Protein AF-A0A2S9FP56-F1 (afdb_monomer)

Sequence (115 aa):
PGGSEGVEIGRAQWVQAVAARVTPEAAMNPVLLKPGSDQRSHVVLMGQPWGHVSSSDWLEGRRALAEAAHAAYDDLASRYDIVIAEGAGSPTEINLRAGDYVNLGLARHAGMPAV

Secondary structure (DSSP, 8-state):
-----PPP--HHHHHHHHHTTS---GGGSSEEEEE-STTEEEEEETTEEEEEEESSSHHHHHHHHHHHHHHHHHHHHHH-S---PPP-S-TT-GGGGGG--SSHHHHHHHT----

Nearest PDB structures (foldseek):
  4ofc-assembly1_A  TM=4.869E-01  e=2.053E+00  Homo sapiens
  7k1s-assembly1_B  TM=3.212E-01  e=9.555E+00  Human alphaherpesvirus 3

Mean predicted aligned error: 5.99 Å

Foldseek 3Di:
DDDPPDQDDDPVLCVVCVVVVHDRFLLSPQWDWDDDPDQKTFIDGRRHGDGIDHPVVDDPVLVVNLVSNLVSVVVCVVPDPDDDQDADDDCPPPVCVVSDSRAVVVCVSVVHDHD

pLDDT: mean 85.21, std 14.44, range [31.53, 98.06]

Structure (mmCIF, N/CA/C/O backbone):
data_AF-A0A2S9FP56-F1
#
_entry.id   AF-A0A2S9FP56-F1
#
loop_
_atom_site.group_PDB
_atom_site.id
_atom_site.type_symbol
_atom_site.label_atom_id
_atom_site.label_alt_id
_atom_site.label_comp_id
_atom_site.label_asym_id
_atom_site.label_entity_id
_atom_site.label_seq_id
_atom_site.pdbx_PDB_ins_code
_atom_site.Cartn_x
_atom_site.Cartn_y
_atom_site.Cartn_z
_atom_site.occupancy
_atom_site.B_iso_or_equiv
_atom_site.auth_seq_id
_atom_site.auth_comp_id
_atom_site.auth_asym_id
_atom_site.auth_atom_id
_atom_site.pdbx_PDB_model_num
ATOM 1 N N . PRO A 1 1 ? 15.604 -16.106 20.073 1.00 38.28 1 PRO A N 1
ATOM 2 C CA . PRO A 1 1 ? 16.422 -15.538 18.976 1.00 38.28 1 PRO A CA 1
ATOM 3 C C . PRO A 1 1 ? 15.557 -15.304 17.730 1.00 38.28 1 PRO A C 1
ATOM 5 O O . PRO A 1 1 ? 14.935 -16.241 17.248 1.00 38.28 1 PRO A O 1
ATOM 8 N N . GLY A 1 2 ? 15.480 -14.053 17.280 1.00 34.41 2 GLY A N 1
ATOM 9 C CA . GLY A 1 2 ? 14.650 -13.600 16.159 1.00 34.41 2 GLY A CA 1
ATOM 10 C C . GLY A 1 2 ? 14.228 -12.165 16.439 1.00 34.41 2 GLY A C 1
ATOM 11 O O . GLY A 1 2 ? 13.150 -11.938 16.975 1.00 34.41 2 GLY A O 1
ATOM 12 N N . GLY A 1 3 ? 15.173 -11.240 16.268 1.00 31.53 3 GLY A N 1
ATOM 13 C CA . GLY A 1 3 ? 15.021 -9.839 16.640 1.00 31.53 3 GLY A CA 1
ATOM 14 C C . GLY A 1 3 ? 13.827 -9.187 15.953 1.00 31.53 3 GLY A C 1
ATOM 15 O O . GLY A 1 3 ? 13.407 -9.602 14.879 1.00 31.53 3 GLY A O 1
ATOM 16 N N . SER A 1 4 ? 13.306 -8.143 16.587 1.00 42.34 4 SER A N 1
ATOM 17 C CA . SER A 1 4 ? 12.489 -7.119 15.947 1.00 42.34 4 SER A CA 1
ATOM 18 C C . SER A 1 4 ? 13.297 -6.463 14.820 1.00 42.34 4 SER A C 1
ATOM 20 O O . SER A 1 4 ? 13.862 -5.383 15.001 1.00 42.34 4 SER A O 1
ATOM 22 N N . GLU A 1 5 ? 13.437 -7.139 13.685 1.00 55.50 5 GLU A N 1
ATOM 23 C CA . GLU A 1 5 ? 13.892 -6.500 12.460 1.00 55.50 5 GLU A CA 1
ATOM 24 C C . GLU A 1 5 ? 12.803 -5.498 12.094 1.00 55.50 5 GLU A C 1
ATOM 26 O O . GLU A 1 5 ? 11.656 -5.862 11.830 1.00 55.50 5 GLU A O 1
ATOM 31 N N . GLY A 1 6 ? 13.132 -4.215 12.246 1.00 65.88 6 GLY A N 1
ATOM 32 C CA . GLY A 1 6 ? 12.194 -3.133 12.002 1.00 65.88 6 GLY A CA 1
ATOM 33 C C . GLY A 1 6 ? 11.633 -3.256 10.592 1.00 65.88 6 GLY A C 1
ATOM 34 O O . GLY A 1 6 ? 12.382 -3.352 9.626 1.00 65.88 6 GLY A O 1
ATOM 35 N N . VAL A 1 7 ? 10.311 -3.264 10.491 1.00 85.19 7 VAL A N 1
ATOM 36 C CA . VAL A 1 7 ? 9.605 -3.226 9.215 1.00 85.19 7 VAL A CA 1
ATOM 37 C C . VAL A 1 7 ? 9.777 -1.826 8.633 1.00 85.19 7 VAL A C 1
ATOM 39 O O . VAL A 1 7 ? 9.404 -0.841 9.275 1.00 85.19 7 VAL A O 1
ATOM 42 N N . GLU A 1 8 ? 10.344 -1.716 7.432 1.00 94.25 8 GLU A N 1
ATOM 43 C CA . GLU A 1 8 ? 10.428 -0.425 6.751 1.00 94.25 8 GLU A CA 1
ATOM 44 C C . GLU A 1 8 ? 9.054 -0.045 6.171 1.00 94.25 8 GLU A C 1
ATOM 46 O O . GLU A 1 8 ? 8.432 -0.808 5.437 1.00 94.25 8 GLU A O 1
ATOM 51 N N . ILE A 1 9 ? 8.567 1.147 6.510 1.00 94.94 9 ILE A N 1
ATOM 52 C CA . ILE A 1 9 ? 7.262 1.662 6.084 1.00 94.94 9 ILE A CA 1
ATOM 53 C C . ILE A 1 9 ? 7.402 3.119 5.646 1.00 94.94 9 ILE A C 1
ATOM 55 O O . ILE A 1 9 ? 8.161 3.894 6.238 1.00 94.94 9 ILE A O 1
ATOM 59 N N . GLY A 1 10 ? 6.659 3.509 4.609 1.00 94.75 10 GLY A N 1
ATOM 60 C CA . GLY A 1 10 ? 6.571 4.893 4.170 1.00 94.75 10 GLY A CA 1
ATOM 61 C C . GLY A 1 10 ? 6.104 5.813 5.299 1.00 94.75 10 GLY A C 1
ATOM 62 O O . GLY A 1 10 ? 5.175 5.505 6.045 1.00 94.75 10 GLY A O 1
ATOM 63 N N . ARG A 1 11 ? 6.736 6.986 5.420 1.00 95.31 11 ARG A N 1
ATOM 64 C CA . ARG A 1 11 ? 6.403 7.956 6.475 1.00 95.31 11 ARG A CA 1
ATOM 65 C C . ARG A 1 11 ? 4.927 8.367 6.444 1.00 95.31 11 ARG A C 1
ATOM 67 O O . ARG A 1 11 ? 4.343 8.557 7.506 1.00 95.31 11 ARG A O 1
ATOM 74 N N . ALA A 1 12 ? 4.342 8.520 5.255 1.00 93.50 12 ALA A N 1
ATOM 75 C CA . ALA A 1 12 ? 2.933 8.879 5.108 1.00 93.50 12 ALA A CA 1
ATOM 76 C C . ALA A 1 12 ? 2.025 7.797 5.713 1.00 93.50 12 ALA A C 1
ATOM 78 O O . ALA A 1 12 ? 1.241 8.104 6.608 1.00 93.50 12 ALA A O 1
ATOM 79 N N . GLN A 1 13 ? 2.226 6.534 5.328 1.00 95.38 13 GLN A N 1
ATOM 80 C CA . GLN A 1 13 ? 1.464 5.395 5.846 1.00 95.38 13 GLN A CA 1
ATOM 81 C C . GLN A 1 13 ? 1.664 5.204 7.350 1.00 95.38 13 GLN A C 1
ATOM 83 O O . GLN A 1 13 ? 0.701 4.959 8.071 1.00 95.38 13 GLN A O 1
ATOM 88 N N . TRP A 1 14 ? 2.882 5.412 7.860 1.00 95.94 14 TRP A N 1
ATOM 89 C CA . TRP A 1 14 ? 3.129 5.397 9.302 1.00 95.94 14 TRP A CA 1
ATOM 90 C C . TRP A 1 14 ? 2.304 6.461 10.040 1.00 95.94 14 TRP A C 1
ATOM 92 O O . TRP A 1 14 ? 1.652 6.160 11.038 1.00 95.94 14 TRP A O 1
ATOM 102 N N . VAL A 1 15 ? 2.289 7.705 9.544 1.00 96.88 15 VAL A N 1
ATOM 103 C CA . VAL A 1 15 ? 1.512 8.797 10.158 1.00 96.88 15 VAL A CA 1
ATOM 104 C C . VAL A 1 15 ? 0.010 8.525 10.064 1.00 96.88 15 VAL A C 1
ATOM 106 O O . VAL A 1 15 ? -0.702 8.765 11.036 1.00 96.88 15 VAL A O 1
ATOM 109 N N . GLN A 1 16 ? -0.471 8.003 8.934 1.00 96.06 16 GLN A N 1
ATOM 110 C CA . GLN A 1 16 ? -1.874 7.625 8.738 1.00 96.06 16 GLN A CA 1
ATOM 111 C C . GLN A 1 16 ? -2.308 6.538 9.729 1.00 96.06 16 GLN A C 1
ATOM 113 O O . GLN A 1 16 ? -3.341 6.691 10.378 1.00 96.06 16 GLN A O 1
ATOM 118 N N . ALA A 1 17 ? -1.493 5.498 9.919 1.00 95.88 17 ALA A N 1
ATOM 119 C CA . ALA A 1 17 ? -1.742 4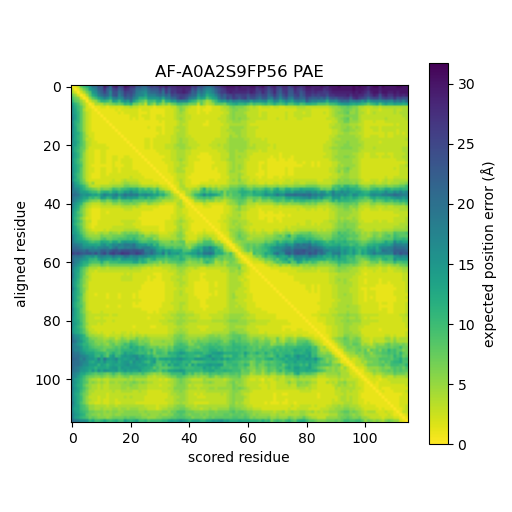.435 10.891 1.00 95.88 17 ALA A CA 1
ATOM 120 C C . ALA A 1 17 ? -1.841 4.980 12.326 1.00 95.88 17 ALA A C 1
ATOM 122 O O . ALA A 1 17 ? -2.806 4.712 13.045 1.00 95.88 17 ALA A O 1
ATOM 123 N N . VAL A 1 18 ? -0.890 5.834 12.718 1.00 96.69 18 VAL A N 1
ATOM 124 C CA . VAL A 1 18 ? -0.904 6.490 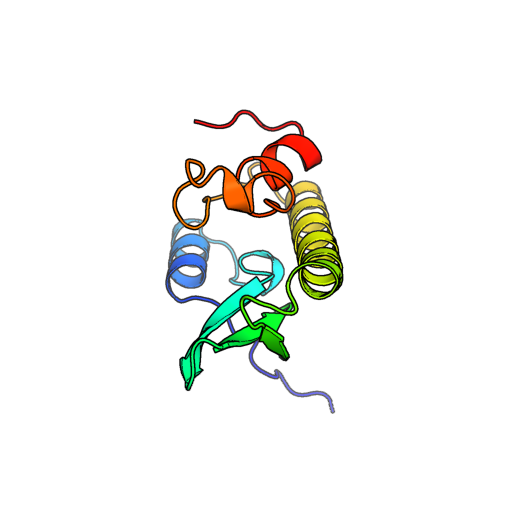14.035 1.00 96.69 18 VAL A CA 1
ATOM 125 C C . VAL A 1 18 ? -2.136 7.385 14.201 1.00 96.69 18 VAL A C 1
ATOM 127 O O . VAL A 1 18 ? -2.780 7.348 15.250 1.00 96.69 18 VAL A O 1
ATOM 13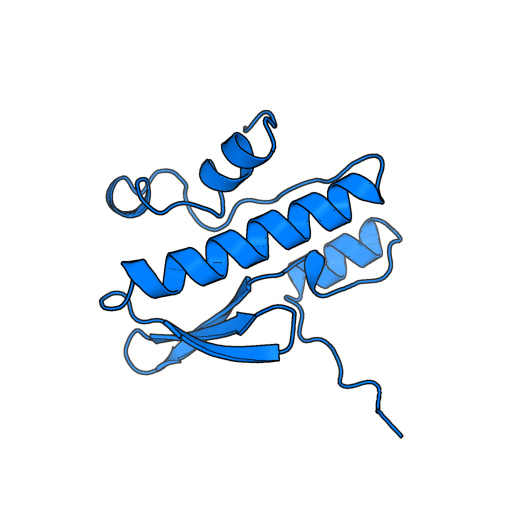0 N N . ALA A 1 19 ? -2.508 8.156 13.176 1.00 96.81 19 ALA A N 1
ATOM 131 C CA . ALA A 1 19 ? -3.699 9.007 13.198 1.00 96.81 19 ALA A CA 1
ATOM 132 C C . ALA A 1 19 ? -4.997 8.189 13.317 1.00 96.81 19 ALA A C 1
ATOM 134 O O . ALA A 1 19 ? -5.907 8.581 14.049 1.00 96.81 19 ALA A O 1
ATOM 135 N N . ALA A 1 20 ? -5.050 7.027 12.664 1.00 96.38 20 ALA A N 1
ATOM 136 C CA . ALA A 1 20 ? -6.135 6.055 12.767 1.00 96.38 20 ALA A CA 1
ATOM 137 C C . ALA A 1 20 ? -6.098 5.225 14.067 1.00 96.38 20 ALA A C 1
ATOM 139 O O . ALA A 1 20 ? -6.993 4.416 14.299 1.00 96.38 20 ALA A O 1
ATOM 140 N N . ARG A 1 21 ? -5.106 5.450 14.944 1.00 96.62 21 ARG A N 1
ATOM 141 C CA . ARG A 1 21 ? -4.908 4.744 16.224 1.00 96.62 21 ARG A CA 1
ATOM 142 C C . ARG A 1 21 ? -4.710 3.232 16.070 1.00 96.62 21 ARG A C 1
ATOM 144 O O . ARG A 1 21 ? -5.121 2.464 16.938 1.00 96.62 21 ARG A O 1
ATOM 151 N N . VAL A 1 22 ? -4.051 2.814 14.994 1.00 95.94 22 VAL A N 1
ATOM 152 C CA . VAL A 1 22 ? -3.660 1.420 14.746 1.00 95.94 22 VAL A CA 1
ATOM 153 C C . VAL A 1 22 ? -2.139 1.279 14.781 1.00 95.94 22 VAL A C 1
ATOM 155 O O . VAL A 1 22 ? -1.406 2.241 14.539 1.00 95.94 22 VAL A O 1
ATOM 158 N N . THR A 1 23 ? -1.645 0.085 15.110 1.00 94.94 23 THR A N 1
ATOM 159 C CA . THR A 1 23 ? -0.206 -0.202 15.075 1.00 94.94 23 THR A CA 1
ATOM 160 C C . THR A 1 23 ? 0.281 -0.186 13.623 1.00 94.94 23 THR A C 1
ATOM 162 O O . THR A 1 23 ? -0.251 -0.950 12.821 1.00 94.94 23 THR A O 1
ATOM 165 N N . PRO A 1 24 ? 1.278 0.647 13.263 1.00 95.69 24 PRO A N 1
ATOM 166 C CA . PRO A 1 24 ? 1.826 0.651 11.911 1.00 95.69 24 PRO A CA 1
ATOM 167 C C . PRO A 1 24 ? 2.470 -0.695 11.571 1.00 95.69 24 PRO A C 1
ATOM 169 O O . PRO A 1 24 ? 3.278 -1.211 12.345 1.00 95.69 24 PRO A O 1
ATOM 172 N N . GLU A 1 25 ? 2.153 -1.233 10.398 1.00 95.44 25 GLU A N 1
ATOM 173 C CA . GLU A 1 25 ? 2.666 -2.521 9.928 1.00 95.44 25 GLU A CA 1
ATOM 174 C C . GLU A 1 25 ? 2.874 -2.533 8.410 1.00 95.44 25 GLU A C 1
ATOM 176 O O . GLU A 1 25 ? 2.330 -1.703 7.680 1.00 95.44 25 GLU A O 1
ATOM 181 N N . ALA A 1 26 ? 3.658 -3.495 7.919 1.00 96.19 26 ALA A N 1
ATOM 182 C CA . ALA A 1 26 ? 4.066 -3.561 6.515 1.00 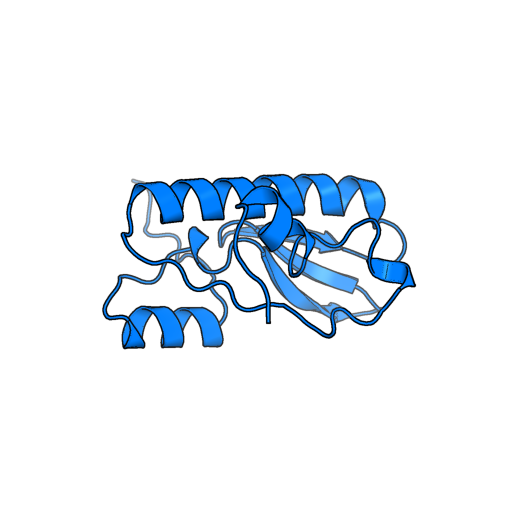96.19 26 ALA A CA 1
ATOM 183 C C . ALA A 1 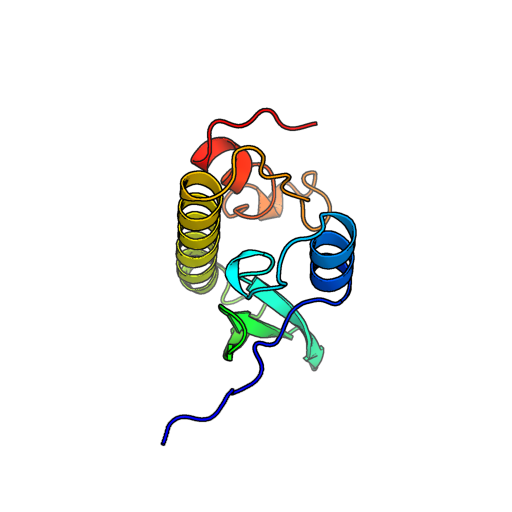26 ? 2.885 -3.673 5.546 1.00 96.19 26 ALA A C 1
ATOM 185 O O . ALA A 1 26 ? 2.946 -3.133 4.446 1.00 96.19 26 ALA A O 1
ATOM 186 N N . ALA A 1 27 ? 1.806 -4.342 5.961 1.00 96.44 27 ALA A N 1
ATOM 187 C CA . ALA A 1 27 ? 0.613 -4.522 5.141 1.00 96.44 27 ALA A CA 1
ATOM 188 C C . ALA A 1 27 ? -0.055 -3.188 4.762 1.00 96.44 27 ALA A C 1
ATOM 190 O O . ALA A 1 27 ? -0.710 -3.109 3.729 1.00 96.44 27 ALA A O 1
ATOM 191 N N . MET A 1 28 ? 0.158 -2.120 5.544 1.00 96.00 28 MET A N 1
ATOM 192 C CA . MET A 1 28 ? -0.347 -0.775 5.236 1.00 96.00 28 MET A CA 1
ATOM 193 C C . MET A 1 28 ? 0.463 -0.073 4.134 1.00 96.00 28 MET A C 1
ATOM 195 O O . MET A 1 28 ? -0.004 0.902 3.552 1.00 96.00 28 MET A O 1
ATOM 199 N N . ASN A 1 29 ? 1.674 -0.551 3.830 1.00 95.56 29 ASN A N 1
ATOM 200 C CA . ASN A 1 29 ? 2.492 -0.089 2.710 1.00 95.56 29 ASN A CA 1
ATOM 201 C C . ASN A 1 29 ? 3.272 -1.272 2.102 1.00 95.56 29 ASN A C 1
ATOM 203 O O . ASN A 1 29 ? 4.499 -1.328 2.211 1.00 95.56 29 ASN A O 1
ATOM 207 N N . PRO A 1 30 ? 2.574 -2.231 1.469 1.00 95.00 30 PRO A N 1
ATOM 208 C CA . PRO A 1 30 ? 3.160 -3.518 1.106 1.00 95.00 30 PRO A CA 1
ATOM 209 C C . PRO A 1 30 ? 4.251 -3.373 0.046 1.00 95.00 30 PRO A C 1
ATOM 211 O O . PRO A 1 30 ? 5.179 -4.173 0.012 1.00 95.00 30 PRO A O 1
ATOM 214 N N . VAL A 1 31 ? 4.170 -2.331 -0.787 1.00 93.88 31 VAL A N 1
ATOM 215 C CA . VAL A 1 31 ? 5.190 -1.965 -1.768 1.00 93.88 31 VAL A CA 1
ATOM 216 C C . VAL A 1 31 ? 5.608 -0.519 -1.528 1.00 93.88 31 VAL A C 1
ATOM 218 O O . VAL A 1 31 ? 4.841 0.409 -1.790 1.00 93.88 31 VAL A O 1
ATOM 221 N N . LEU A 1 32 ? 6.838 -0.322 -1.064 1.00 92.75 32 LEU A N 1
ATOM 222 C CA . LEU A 1 32 ? 7.455 0.992 -0.916 1.00 92.75 32 LEU A CA 1
ATOM 223 C C . LEU A 1 32 ? 8.547 1.159 -1.976 1.00 92.75 32 LEU A C 1
ATOM 225 O O . LEU A 1 32 ? 9.533 0.420 -2.005 1.00 92.75 32 LEU A O 1
ATOM 229 N N . LEU A 1 33 ? 8.365 2.153 -2.846 1.00 90.31 33 LEU A N 1
ATOM 230 C CA . LEU A 1 33 ? 9.362 2.549 -3.834 1.00 90.31 33 LEU A CA 1
ATOM 231 C C . LEU A 1 33 ? 10.236 3.664 -3.267 1.00 90.31 33 LEU A C 1
ATOM 233 O O . LEU A 1 33 ? 9.741 4.716 -2.862 1.00 90.31 33 LEU A O 1
ATOM 237 N N . LYS A 1 34 ? 11.550 3.450 -3.283 1.00 89.19 34 LYS A N 1
ATOM 238 C CA . LYS A 1 34 ? 12.549 4.451 -2.906 1.00 89.19 34 LYS A CA 1
ATOM 239 C C . LYS A 1 34 ? 13.279 4.921 -4.164 1.00 89.19 34 LYS A C 1
ATOM 241 O O . LYS A 1 34 ? 13.641 4.081 -4.997 1.00 89.19 34 LYS A O 1
ATOM 246 N N . PRO A 1 35 ? 13.512 6.233 -4.327 1.00 84.19 35 PRO A N 1
ATOM 247 C CA . PRO A 1 35 ? 14.289 6.737 -5.453 1.00 84.19 35 PRO A CA 1
ATOM 248 C C . PRO A 1 35 ? 15.700 6.127 -5.431 1.00 84.19 35 PRO A C 1
ATOM 250 O O . PRO A 1 35 ? 16.351 6.110 -4.387 1.00 84.19 35 PRO A O 1
ATOM 253 N N . GLY A 1 36 ? 16.148 5.603 -6.574 1.00 77.81 36 GLY A N 1
ATOM 254 C CA . GLY A 1 36 ? 17.502 5.090 -6.801 1.00 77.81 36 GLY A CA 1
ATOM 255 C C . GLY A 1 36 ? 18.232 5.876 -7.898 1.00 77.81 36 GLY A C 1
ATOM 256 O O . GLY A 1 36 ? 17.721 6.882 -8.396 1.00 77.81 36 GLY A O 1
ATOM 257 N N . SER A 1 37 ? 19.436 5.433 -8.273 1.00 78.56 37 SER A N 1
ATOM 258 C CA . SER A 1 37 ? 20.179 5.992 -9.414 1.00 78.56 37 SER A CA 1
ATOM 259 C C . SER A 1 37 ? 19.680 5.425 -10.754 1.00 78.56 37 SER A C 1
ATOM 261 O O . SER A 1 37 ? 18.992 4.405 -10.798 1.00 78.56 37 SER A O 1
ATOM 263 N N . ASP A 1 38 ? 20.025 6.093 -11.859 1.00 72.69 38 ASP A N 1
ATOM 264 C CA . ASP A 1 38 ? 19.898 5.568 -13.231 1.00 72.69 38 ASP A CA 1
ATOM 265 C C . ASP A 1 38 ? 18.495 5.073 -13.631 1.00 72.69 38 ASP A C 1
ATOM 267 O O . ASP A 1 38 ? 18.345 4.036 -14.274 1.00 72.69 38 ASP A O 1
ATOM 271 N N . GLN A 1 39 ? 17.452 5.830 -13.262 1.00 70.69 39 GLN A N 1
ATOM 272 C CA . GLN A 1 39 ? 16.041 5.525 -13.571 1.00 70.69 39 GLN A CA 1
ATOM 273 C C . GLN A 1 39 ? 15.528 4.209 -12.956 1.00 70.69 39 GLN A C 1
ATOM 275 O O . GLN A 1 39 ? 14.576 3.607 -13.459 1.00 70.69 39 GLN A O 1
ATOM 280 N N . ARG A 1 40 ? 16.144 3.754 -11.861 1.00 79.50 40 ARG A N 1
ATOM 281 C CA . ARG A 1 40 ? 15.698 2.585 -11.095 1.00 79.50 40 ARG A CA 1
ATOM 282 C C . ARG A 1 40 ? 15.142 3.012 -9.745 1.00 79.50 40 ARG A C 1
ATOM 284 O O . ARG A 1 40 ? 15.632 3.952 -9.122 1.00 79.50 40 ARG A O 1
ATOM 291 N N . SER A 1 41 ? 14.145 2.283 -9.263 1.00 86.00 41 SER A N 1
ATOM 292 C CA . SER A 1 41 ? 13.635 2.426 -7.898 1.00 86.00 41 SER A CA 1
ATOM 293 C C . SER A 1 41 ? 14.002 1.200 -7.080 1.00 86.00 41 SER A C 1
ATOM 295 O O . SER A 1 41 ? 13.909 0.075 -7.573 1.00 86.00 41 SER A O 1
ATOM 297 N N . HIS A 1 42 ? 14.426 1.408 -5.835 1.00 90.19 42 HIS A N 1
ATOM 298 C CA . HIS A 1 42 ? 14.602 0.309 -4.887 1.00 90.19 42 HIS A CA 1
ATOM 299 C C . HIS A 1 42 ? 13.230 -0.048 -4.333 1.00 90.19 42 HIS A C 1
ATOM 301 O O . HIS A 1 42 ? 12.462 0.840 -3.959 1.00 90.19 42 HIS A O 1
ATOM 307 N N . VAL A 1 43 ? 12.934 -1.337 -4.280 1.00 91.62 43 VAL A N 1
ATOM 308 C CA . VAL A 1 43 ? 11.675 -1.852 -3.762 1.00 91.62 43 VAL A CA 1
ATOM 309 C C . VAL A 1 43 ? 11.905 -2.437 -2.384 1.00 91.62 43 VAL A C 1
ATOM 311 O O . VAL A 1 43 ? 12.773 -3.291 -2.186 1.00 91.62 43 VAL A O 1
ATOM 314 N N . VAL A 1 44 ? 11.075 -1.994 -1.452 1.00 93.88 44 VAL A N 1
ATOM 315 C CA . VAL A 1 44 ? 10.844 -2.651 -0.174 1.00 93.88 44 VAL A CA 1
ATOM 316 C C . VAL A 1 44 ? 9.484 -3.342 -0.278 1.00 93.88 44 VAL A C 1
ATOM 318 O O . VAL A 1 44 ? 8.475 -2.680 -0.524 1.00 93.88 44 VAL A O 1
ATOM 321 N N . LEU A 1 45 ? 9.467 -4.669 -0.142 1.00 94.62 45 LEU A N 1
ATOM 322 C CA . LEU A 1 45 ? 8.264 -5.499 -0.195 1.00 94.62 45 LEU A CA 1
ATOM 323 C C . LEU A 1 45 ? 7.978 -6.035 1.205 1.00 94.62 45 LEU A C 1
ATOM 325 O O . LEU A 1 45 ? 8.841 -6.671 1.807 1.00 94.62 45 LEU A O 1
ATOM 329 N N . MET A 1 46 ? 6.786 -5.762 1.731 1.00 95.94 46 MET A N 1
ATOM 330 C CA . MET A 1 46 ? 6.387 -6.144 3.092 1.00 95.94 46 MET A CA 1
ATOM 331 C C . MET A 1 46 ? 7.428 -5.740 4.149 1.00 95.94 46 MET A C 1
ATOM 333 O O . MET A 1 46 ? 7.738 -6.479 5.080 1.00 95.94 46 MET A O 1
ATOM 337 N N . GLY A 1 47 ? 7.973 -4.532 3.982 1.00 95.31 47 GLY A N 1
ATOM 338 C CA . GLY A 1 47 ? 8.949 -3.921 4.881 1.00 95.31 47 GLY A CA 1
ATOM 339 C C . GLY A 1 47 ? 10.352 -4.510 4.846 1.00 95.31 47 GLY A C 1
ATOM 340 O O . GLY A 1 47 ? 11.162 -4.143 5.693 1.00 95.31 47 GLY A O 1
ATOM 341 N N . GLN A 1 48 ? 10.645 -5.374 3.872 1.00 94.44 48 GLN A N 1
ATOM 342 C CA . GLN A 1 48 ? 11.963 -5.961 3.658 1.00 94.44 48 GLN A CA 1
ATOM 343 C C . GLN A 1 48 ? 12.529 -5.561 2.289 1.00 94.44 48 GLN A C 1
ATOM 345 O O . GLN A 1 48 ? 11.766 -5.420 1.328 1.00 94.44 48 GLN A O 1
ATOM 350 N N . PRO A 1 49 ? 13.855 -5.377 2.151 1.00 92.94 49 PRO A N 1
ATOM 351 C CA . PRO A 1 49 ? 14.476 -5.149 0.849 1.00 92.94 49 PRO A CA 1
ATOM 352 C C . PRO A 1 49 ? 14.135 -6.279 -0.133 1.00 92.94 49 PRO A C 1
ATOM 354 O O . PRO A 1 49 ? 14.368 -7.449 0.162 1.00 92.94 49 PRO A O 1
ATOM 357 N N . TRP A 1 50 ? 13.600 -5.932 -1.305 1.00 91.44 50 TRP A N 1
ATOM 358 C CA . TRP A 1 50 ? 13.183 -6.910 -2.319 1.00 91.44 50 TRP A CA 1
ATOM 359 C C . TRP A 1 50 ? 14.062 -6.883 -3.567 1.00 91.44 50 TRP A C 1
ATOM 361 O O . TRP A 1 50 ? 14.377 -7.926 -4.134 1.00 91.44 50 TRP A O 1
ATOM 371 N N . GLY A 1 51 ? 14.487 -5.692 -3.991 1.00 88.31 51 GLY A N 1
ATOM 372 C CA . GLY A 1 51 ? 15.320 -5.528 -5.177 1.00 88.31 51 GLY A CA 1
ATOM 373 C C . GLY A 1 51 ? 15.115 -4.179 -5.846 1.00 88.31 51 GLY A C 1
ATOM 374 O O . GLY A 1 51 ? 14.844 -3.177 -5.184 1.00 88.31 51 GLY A O 1
ATOM 375 N N . HIS A 1 52 ? 15.241 -4.153 -7.169 1.00 83.88 52 HIS A N 1
ATOM 376 C CA . HIS A 1 52 ? 15.102 -2.945 -7.974 1.00 83.88 52 HIS A CA 1
ATOM 377 C C . HIS A 1 52 ? 14.077 -3.172 -9.076 1.00 83.88 52 HIS A C 1
ATOM 379 O O . HIS A 1 52 ? 14.027 -4.248 -9.665 1.00 83.88 52 HIS A O 1
ATOM 385 N N . VAL A 1 53 ? 13.312 -2.134 -9.393 1.00 78.50 53 VAL A N 1
ATOM 386 C CA . VAL A 1 53 ? 12.475 -2.095 -10.594 1.00 78.50 53 VAL A CA 1
ATOM 387 C C . VAL A 1 53 ? 12.977 -0.996 -11.517 1.00 78.50 53 VAL A C 1
ATOM 389 O O . VAL A 1 53 ? 13.267 0.122 -11.084 1.00 78.50 53 VAL A O 1
ATOM 392 N N . SER A 1 54 ? 13.119 -1.344 -12.792 1.00 72.94 54 SER A N 1
ATOM 393 C CA . SER A 1 54 ? 13.368 -0.417 -13.892 1.00 72.94 54 SER A CA 1
ATOM 394 C C . SER A 1 54 ? 12.077 -0.243 -14.696 1.00 72.94 54 SER A C 1
ATOM 396 O O . SER A 1 54 ? 11.186 -1.094 -14.651 1.00 72.94 54 SER A O 1
ATOM 398 N N . SER A 1 55 ? 11.976 0.838 -15.467 1.00 64.62 55 SER A N 1
ATOM 399 C CA . SER A 1 55 ? 10.863 1.049 -16.403 1.00 64.62 55 SER A CA 1
ATOM 400 C C . SER A 1 55 ? 10.779 -0.025 -17.502 1.00 64.62 55 SER A C 1
ATOM 402 O O . SER A 1 55 ? 9.723 -0.182 -18.112 1.00 64.62 55 SER A O 1
ATOM 404 N N . SER A 1 56 ? 11.861 -0.778 -17.743 1.00 59.47 56 SER A N 1
ATOM 405 C CA . SER A 1 56 ? 11.969 -1.808 -18.784 1.00 59.47 56 SER A CA 1
ATOM 406 C C . SER A 1 56 ? 11.657 -3.239 -18.314 1.00 59.47 56 SER A C 1
ATOM 408 O O . 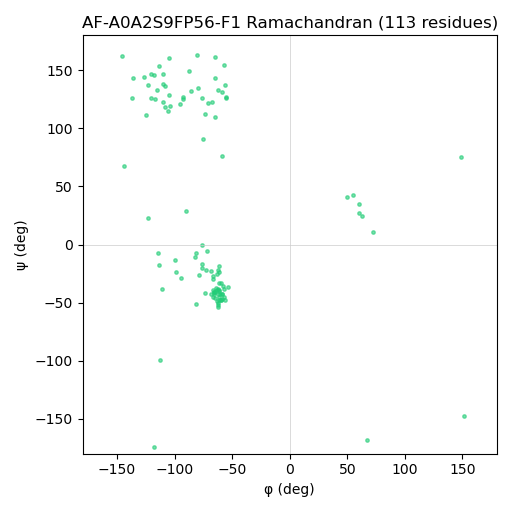SER A 1 56 ? 11.134 -4.014 -19.107 1.00 59.47 56 SER A O 1
ATOM 410 N N . ASP A 1 57 ? 11.887 -3.590 -17.041 1.00 59.81 57 ASP A N 1
ATOM 411 C CA . ASP A 1 57 ? 11.659 -4.947 -16.475 1.00 59.81 57 ASP A CA 1
ATOM 412 C C . ASP A 1 57 ? 10.241 -5.133 -15.895 1.00 59.81 57 ASP A C 1
ATOM 414 O O . ASP A 1 57 ? 9.983 -5.851 -14.928 1.00 59.81 57 ASP A O 1
ATOM 418 N N . TRP A 1 58 ? 9.295 -4.399 -16.467 1.00 61.16 58 TRP A N 1
ATOM 419 C CA . TRP A 1 58 ? 8.114 -3.921 -15.759 1.00 61.16 58 TRP A CA 1
ATOM 420 C C . TRP A 1 58 ? 7.010 -4.963 -15.574 1.00 61.16 58 TRP A C 1
ATOM 422 O O . TRP A 1 58 ? 6.222 -4.848 -14.641 1.00 61.16 58 TRP A O 1
ATOM 432 N N . LEU A 1 59 ? 6.912 -5.970 -16.445 1.00 64.06 59 LEU A N 1
ATOM 433 C CA . LEU A 1 59 ? 5.721 -6.825 -16.501 1.00 64.06 59 LEU A CA 1
ATOM 434 C C . LEU A 1 59 ? 5.720 -7.933 -15.435 1.00 64.06 59 LEU A C 1
ATOM 436 O O . LEU A 1 59 ? 4.749 -8.069 -14.692 1.00 64.06 59 LEU A O 1
ATOM 440 N N . GLU A 1 60 ? 6.805 -8.705 -15.328 1.00 67.06 60 GLU A N 1
ATOM 441 C CA . GLU A 1 60 ? 6.898 -9.816 -14.368 1.00 67.06 60 GLU A CA 1
ATOM 442 C C . GLU A 1 60 ? 7.071 -9.318 -12.931 1.00 67.06 60 GLU A C 1
ATOM 444 O O . GLU A 1 60 ? 6.391 -9.811 -12.028 1.00 67.06 60 GLU A O 1
ATOM 449 N N . GLY A 1 61 ? 7.901 -8.288 -12.723 1.00 73.50 61 GLY A N 1
ATOM 450 C CA . GLY A 1 61 ? 8.084 -7.673 -11.408 1.00 73.50 61 GLY A CA 1
ATOM 451 C C . GLY A 1 61 ? 6.780 -7.097 -10.858 1.00 73.50 61 GLY A C 1
ATOM 452 O O . GLY A 1 61 ? 6.433 -7.345 -9.706 1.00 73.50 61 GLY A O 1
ATOM 453 N N . ARG A 1 62 ? 5.986 -6.413 -11.695 1.00 79.69 62 ARG A N 1
ATOM 454 C CA . ARG A 1 62 ? 4.679 -5.879 -11.278 1.00 79.69 62 ARG A CA 1
ATOM 455 C C . ARG A 1 62 ? 3.699 -6.948 -10.832 1.00 79.69 62 ARG A C 1
ATOM 457 O O . ARG A 1 62 ? 2.909 -6.665 -9.942 1.00 79.69 62 ARG A O 1
ATOM 464 N N . ARG A 1 63 ? 3.735 -8.151 -11.412 1.00 85.44 63 ARG A N 1
ATOM 465 C CA . ARG A 1 63 ? 2.823 -9.226 -11.006 1.00 85.44 63 ARG A CA 1
ATOM 466 C C . ARG A 1 63 ? 3.063 -9.636 -9.554 1.00 85.44 63 ARG A C 1
ATOM 468 O O . ARG A 1 63 ? 2.113 -9.667 -8.785 1.00 85.44 63 ARG A O 1
ATOM 475 N N . ALA A 1 64 ? 4.318 -9.865 -9.169 1.00 88.00 64 ALA A N 1
ATOM 476 C CA . ALA A 1 64 ? 4.661 -10.213 -7.789 1.00 88.00 64 ALA A CA 1
ATOM 477 C C . ALA A 1 64 ? 4.306 -9.085 -6.802 1.00 88.00 64 ALA A C 1
ATOM 479 O O . ALA A 1 64 ? 3.792 -9.339 -5.715 1.00 88.00 64 ALA A O 1
ATOM 480 N N . LEU A 1 65 ? 4.533 -7.827 -7.199 1.00 91.25 65 LEU A N 1
ATOM 481 C CA . LEU A 1 65 ? 4.165 -6.661 -6.390 1.00 91.25 65 LEU A CA 1
ATOM 482 C C . LEU A 1 65 ? 2.644 -6.505 -6.248 1.00 91.25 65 LEU A C 1
ATOM 484 O O . LEU A 1 65 ? 2.168 -6.175 -5.164 1.00 91.25 65 LEU A O 1
ATOM 488 N N . ALA A 1 66 ? 1.886 -6.774 -7.313 1.00 92.12 66 ALA A N 1
ATOM 489 C CA . ALA A 1 66 ? 0.427 -6.754 -7.293 1.00 92.12 66 ALA A CA 1
ATOM 490 C C . ALA A 1 66 ? -0.138 -7.871 -6.408 1.00 92.12 66 ALA A C 1
ATOM 492 O O . ALA A 1 66 ? -1.004 -7.606 -5.581 1.00 92.12 66 ALA A O 1
ATOM 493 N N . GLU A 1 67 ? 0.386 -9.095 -6.529 1.00 93.69 67 GLU A N 1
ATOM 494 C CA . GLU A 1 67 ? 0.004 -10.233 -5.683 1.00 93.69 67 GLU A CA 1
ATOM 495 C C . GLU A 1 67 ? 0.222 -9.913 -4.195 1.00 93.69 67 GLU A C 1
ATOM 497 O O . GLU A 1 67 ? -0.677 -10.123 -3.383 1.00 93.69 67 GLU A O 1
ATOM 502 N N . ALA A 1 68 ? 1.368 -9.323 -3.839 1.00 94.69 68 ALA A N 1
ATOM 503 C CA . ALA A 1 68 ? 1.645 -8.903 -2.467 1.00 94.69 68 ALA A CA 1
ATOM 504 C C . ALA A 1 68 ? 0.722 -7.769 -1.987 1.00 94.69 68 ALA A C 1
ATOM 506 O O . ALA A 1 68 ? 0.255 -7.798 -0.850 1.00 94.69 68 ALA A O 1
ATOM 507 N N . ALA A 1 69 ? 0.441 -6.778 -2.839 1.00 95.50 69 ALA A N 1
ATOM 508 C CA . ALA A 1 69 ? -0.446 -5.669 -2.497 1.00 95.50 69 ALA A CA 1
ATOM 509 C C . ALA A 1 69 ? -1.893 -6.130 -2.270 1.00 95.50 69 ALA A C 1
ATOM 511 O O . ALA A 1 69 ? -2.526 -5.712 -1.303 1.00 95.50 69 ALA A O 1
ATOM 512 N N . HIS A 1 70 ? -2.397 -7.018 -3.127 1.00 96.62 70 HIS A N 1
ATOM 513 C CA . HIS A 1 70 ? -3.725 -7.609 -2.983 1.00 96.62 70 HIS A CA 1
ATOM 514 C C . HIS A 1 70 ? -3.820 -8.476 -1.726 1.00 96.62 70 HIS A C 1
ATOM 516 O O . HIS A 1 70 ? -4.746 -8.301 -0.944 1.00 96.62 70 HIS A O 1
ATOM 522 N N . ALA A 1 71 ? -2.825 -9.332 -1.468 1.00 97.62 71 ALA A N 1
ATOM 523 C CA . ALA A 1 71 ? -2.800 -10.155 -0.261 1.00 97.62 71 ALA A CA 1
ATOM 524 C C . ALA A 1 71 ? -2.749 -9.311 1.026 1.00 97.62 71 ALA A C 1
ATOM 526 O O . ALA A 1 71 ? -3.420 -9.633 2.004 1.00 97.62 71 ALA A O 1
ATOM 527 N N . ALA A 1 72 ? -1.984 -8.214 1.026 1.00 97.25 72 ALA A N 1
ATOM 528 C CA . ALA A 1 72 ? -1.938 -7.282 2.149 1.00 97.25 72 ALA A CA 1
ATOM 529 C C . ALA A 1 72 ? -3.282 -6.573 2.366 1.00 97.25 72 ALA A C 1
ATOM 531 O O . ALA A 1 72 ? -3.721 -6.431 3.506 1.00 97.25 72 ALA A O 1
ATOM 532 N N . TYR A 1 73 ? -3.954 -6.165 1.285 1.00 97.31 73 TYR A N 1
ATOM 533 C CA . TYR A 1 73 ? -5.305 -5.620 1.376 1.00 97.31 73 TYR A CA 1
ATOM 534 C C . TYR A 1 73 ? -6.293 -6.648 1.938 1.00 97.31 73 TYR A C 1
ATOM 536 O O . TYR A 1 73 ? -7.033 -6.312 2.857 1.00 97.31 73 TYR A O 1
ATOM 544 N N . ASP A 1 74 ? -6.288 -7.883 1.431 1.00 98.06 74 ASP A N 1
ATOM 545 C CA . ASP A 1 74 ? -7.210 -8.937 1.871 1.00 98.06 74 ASP A CA 1
ATOM 546 C C . ASP A 1 74 ? -7.021 -9.260 3.364 1.00 98.06 74 ASP A C 1
ATOM 548 O O . ASP A 1 74 ? -7.999 -9.410 4.100 1.00 98.06 74 ASP A O 1
ATOM 552 N N . ASP A 1 75 ? -5.771 -9.296 3.839 1.00 98.06 75 ASP A N 1
ATOM 553 C CA . ASP A 1 75 ? -5.458 -9.451 5.262 1.00 98.06 75 ASP A CA 1
ATOM 554 C C . ASP A 1 75 ? -6.003 -8.281 6.097 1.00 98.06 75 ASP A C 1
ATOM 556 O O . ASP A 1 75 ? -6.721 -8.509 7.075 1.00 98.06 75 ASP A O 1
ATOM 560 N N . LEU A 1 76 ? -5.738 -7.033 5.694 1.00 97.56 76 LEU A N 1
ATOM 561 C CA . LEU A 1 76 ? -6.266 -5.849 6.381 1.00 97.56 76 LEU A CA 1
ATOM 562 C C . LEU A 1 76 ? -7.802 -5.853 6.401 1.00 97.56 76 LEU A C 1
ATOM 564 O O . LEU A 1 76 ? -8.407 -5.659 7.454 1.00 97.56 76 LEU A O 1
ATOM 568 N N . ALA A 1 77 ? -8.442 -6.126 5.266 1.00 97.56 77 ALA A N 1
ATOM 569 C CA . ALA A 1 77 ? -9.896 -6.171 5.138 1.00 97.56 77 ALA A CA 1
ATOM 570 C C . ALA A 1 77 ? -10.532 -7.280 5.992 1.00 97.56 77 ALA A C 1
ATOM 572 O O . ALA A 1 77 ? -11.681 -7.153 6.406 1.00 97.56 77 ALA A O 1
ATOM 573 N N . SER A 1 78 ? -9.791 -8.349 6.301 1.00 97.94 78 SER A N 1
ATOM 574 C CA . SER A 1 78 ? -10.260 -9.406 7.205 1.00 97.94 78 SER A CA 1
ATOM 575 C C . SER A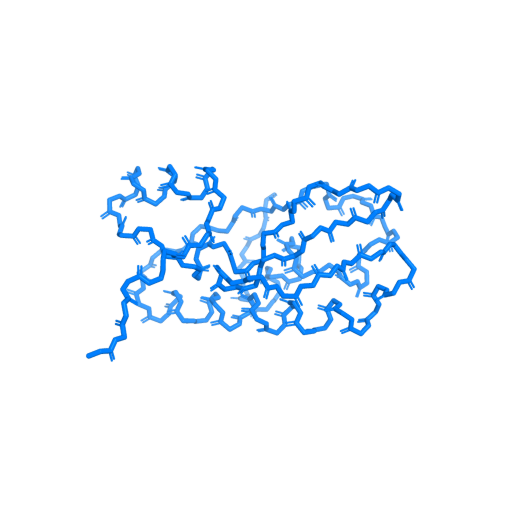 1 78 ? -10.210 -9.021 8.691 1.00 97.94 78 SER A C 1
ATOM 577 O O . SER A 1 78 ? -10.893 -9.645 9.506 1.00 97.94 78 SER A O 1
ATOM 579 N N . ARG A 1 79 ? -9.406 -8.010 9.059 1.00 97.38 79 ARG A N 1
ATOM 580 C CA . ARG A 1 79 ? -9.128 -7.623 10.457 1.00 97.38 79 ARG A CA 1
ATOM 581 C C . ARG A 1 79 ? -9.679 -6.254 10.853 1.00 97.38 79 ARG A C 1
ATOM 583 O O . ARG A 1 79 ? -9.776 -5.980 12.048 1.00 97.38 79 ARG A O 1
ATOM 590 N N . TYR A 1 80 ? -10.018 -5.404 9.887 1.00 96.81 80 TYR A N 1
ATOM 591 C CA . TYR A 1 80 ? -10.498 -4.043 10.115 1.00 96.81 80 TYR A CA 1
ATOM 592 C C . TYR A 1 80 ? -11.871 -3.825 9.480 1.00 96.81 80 TYR A C 1
ATOM 594 O O . TYR A 1 80 ? -12.093 -4.183 8.329 1.00 96.81 80 TYR A O 1
ATOM 602 N N . ASP A 1 81 ? -12.766 -3.151 10.206 1.00 95.75 81 ASP A N 1
ATOM 603 C CA . ASP A 1 81 ? -14.104 -2.815 9.701 1.00 95.75 81 ASP A CA 1
ATOM 604 C C . ASP A 1 81 ? -14.064 -1.818 8.529 1.00 95.75 81 ASP A C 1
ATOM 606 O O . ASP A 1 81 ? -14.958 -1.794 7.684 1.00 95.75 81 ASP A O 1
ATOM 610 N N . ILE A 1 82 ? -13.042 -0.954 8.500 1.00 94.62 82 ILE A N 1
ATOM 611 C CA . ILE A 1 82 ? -12.854 0.085 7.485 1.00 94.62 82 ILE A CA 1
ATOM 612 C C . ILE A 1 82 ? -11.384 0.112 7.069 1.00 94.62 82 ILE A C 1
ATOM 614 O O . ILE A 1 82 ? -10.498 0.311 7.899 1.00 94.62 82 ILE A O 1
ATOM 618 N N . VAL A 1 83 ? -11.145 -0.005 5.763 1.00 95.19 83 VAL A N 1
ATOM 619 C CA . VAL A 1 83 ? -9.833 0.173 5.132 1.00 95.19 83 VAL A CA 1
ATOM 620 C C . VAL A 1 83 ? -9.940 1.304 4.114 1.00 95.19 83 VAL A C 1
ATOM 622 O O . VAL A 1 83 ? -10.800 1.274 3.235 1.00 95.19 83 VAL A O 1
ATOM 625 N N . ILE A 1 84 ? -9.068 2.306 4.231 1.00 93.25 84 ILE A N 1
ATOM 626 C CA . ILE A 1 84 ? -8.962 3.413 3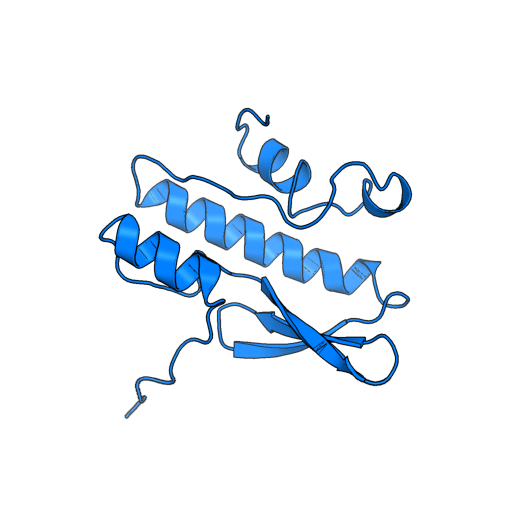.274 1.00 93.25 84 ILE A CA 1
ATOM 627 C C . ILE A 1 84 ? -7.697 3.189 2.450 1.00 93.25 84 ILE A C 1
ATOM 629 O O . ILE A 1 84 ? -6.595 3.228 2.993 1.00 93.25 84 ILE A O 1
ATOM 633 N N . ALA A 1 85 ? -7.859 2.956 1.149 1.00 92.62 85 ALA A N 1
ATOM 634 C CA . ALA A 1 85 ? -6.747 2.833 0.217 1.00 92.62 85 ALA A CA 1
ATOM 635 C C . ALA A 1 85 ? -6.473 4.181 -0.463 1.00 92.62 85 ALA A C 1
ATOM 637 O O . ALA A 1 85 ? -7.349 4.739 -1.125 1.00 92.62 85 ALA A O 1
ATOM 638 N N . GLU A 1 86 ? -5.256 4.700 -0.304 1.00 89.56 86 GLU A N 1
ATOM 639 C CA . GLU A 1 86 ? -4.777 5.868 -1.042 1.00 89.56 86 GLU A CA 1
ATOM 640 C C . GLU A 1 86 ? -4.046 5.403 -2.305 1.00 89.56 86 GLU A C 1
ATOM 642 O O . GLU A 1 86 ? -3.133 4.577 -2.238 1.00 89.56 86 GLU A O 1
ATOM 647 N N . GLY A 1 87 ? -4.456 5.935 -3.455 1.00 85.06 87 GLY A N 1
ATOM 648 C CA . GLY A 1 87 ? -3.787 5.680 -4.724 1.00 85.06 87 GLY A CA 1
ATOM 649 C C . GLY A 1 87 ? -2.359 6.234 -4.766 1.00 85.06 87 GLY A C 1
ATOM 650 O O . GLY A 1 87 ? -1.987 7.127 -4.006 1.00 85.06 87 GLY A O 1
ATOM 651 N N . ALA A 1 88 ? -1.553 5.729 -5.697 1.00 82.31 88 ALA A N 1
ATOM 652 C CA . ALA A 1 88 ? -0.191 6.199 -5.921 1.00 82.31 88 ALA A CA 1
ATOM 653 C C . ALA A 1 88 ? -0.046 6.790 -7.329 1.00 82.31 88 ALA A C 1
ATOM 655 O O . ALA A 1 88 ? -0.309 6.122 -8.334 1.00 82.31 88 ALA A O 1
ATOM 656 N N . GLY A 1 89 ? 0.428 8.038 -7.396 1.00 78.12 89 GLY A N 1
ATOM 657 C CA . GLY A 1 89 ? 0.574 8.769 -8.655 1.00 78.12 89 GLY A CA 1
ATOM 658 C C . GLY A 1 89 ? -0.769 9.090 -9.318 1.00 78.12 89 GLY A C 1
ATOM 659 O O . GLY A 1 89 ? -1.828 8.974 -8.706 1.00 78.12 89 GLY A O 1
ATOM 660 N N . SER A 1 90 ? -0.729 9.527 -10.578 1.00 72.06 90 SER A N 1
ATOM 661 C CA . SER A 1 90 ? -1.956 9.819 -11.320 1.00 72.06 90 SER A CA 1
ATOM 662 C C . SER A 1 90 ? -2.517 8.552 -11.978 1.00 72.06 90 SER A C 1
ATOM 664 O O . SER A 1 90 ? -1.791 7.884 -12.719 1.00 72.06 90 SER A O 1
ATOM 666 N N . PRO A 1 91 ? -3.823 8.250 -11.843 1.00 70.88 91 PRO A N 1
ATOM 667 C CA . PRO A 1 91 ? -4.454 7.162 -12.592 1.00 70.88 91 PRO A CA 1
ATOM 668 C C . PRO A 1 91 ? -4.619 7.483 -14.092 1.00 70.88 91 PRO A C 1
ATOM 670 O O . PRO A 1 91 ? -5.069 6.633 -14.862 1.00 70.88 91 PRO A O 1
ATOM 673 N N . THR A 1 92 ? -4.292 8.705 -14.531 1.00 72.62 92 THR A N 1
ATOM 674 C CA . THR A 1 92 ? -4.526 9.183 -15.907 1.00 72.62 92 THR A CA 1
ATOM 675 C C . THR A 1 92 ? -3.468 8.735 -16.915 1.00 72.62 92 THR A C 1
ATOM 677 O O . THR A 1 92 ? -3.630 8.964 -18.114 1.00 72.62 92 THR A O 1
ATOM 680 N N . GLU A 1 93 ? -2.380 8.112 -16.467 1.00 71.50 93 GLU A N 1
ATOM 681 C CA . GLU A 1 93 ? -1.309 7.622 -17.337 1.00 71.50 93 GLU A CA 1
ATOM 682 C C . GLU A 1 93 ? -1.744 6.337 -18.058 1.00 71.50 93 GLU A C 1
ATOM 684 O O . GLU A 1 93 ? -1.579 5.216 -17.572 1.00 71.50 93 GLU A O 1
ATOM 689 N N . ILE A 1 94 ? -2.338 6.502 -19.246 1.00 65.38 94 ILE A N 1
ATOM 690 C CA . ILE A 1 94 ? -2.941 5.417 -20.044 1.00 65.38 94 ILE A CA 1
ATOM 691 C C . ILE A 1 94 ? -1.951 4.267 -20.290 1.00 65.38 94 ILE A C 1
ATOM 693 O O . ILE A 1 94 ? -2.339 3.100 -20.254 1.00 65.38 94 ILE A O 1
ATOM 697 N N . ASN A 1 95 ? -0.672 4.588 -20.490 1.00 61.31 95 ASN A N 1
ATOM 698 C CA . ASN A 1 95 ? 0.418 3.631 -20.690 1.00 61.31 95 ASN A CA 1
ATOM 699 C C . ASN A 1 95 ? 0.658 2.706 -19.483 1.00 61.31 95 ASN A C 1
ATOM 701 O O . ASN A 1 95 ? 1.215 1.625 -19.653 1.00 61.31 95 ASN A O 1
ATOM 705 N N . LEU A 1 96 ? 0.231 3.089 -18.277 1.00 66.56 96 LEU A N 1
ATOM 706 C CA . LEU A 1 96 ? 0.406 2.293 -17.059 1.00 66.56 96 LEU A CA 1
ATOM 707 C C . LEU A 1 96 ? -0.846 1.506 -16.666 1.00 66.56 96 LEU A C 1
ATOM 709 O O . LEU A 1 96 ? -0.736 0.574 -15.869 1.00 66.56 96 LEU A O 1
ATOM 713 N N . ARG A 1 97 ? -1.998 1.822 -17.272 1.00 67.25 97 ARG A N 1
ATOM 714 C CA . ARG A 1 97 ? -3.327 1.298 -16.919 1.00 67.25 97 ARG A CA 1
ATOM 715 C C . ARG A 1 97 ? -3.438 -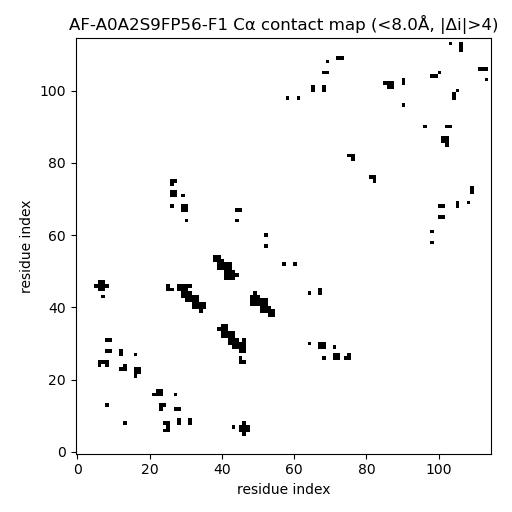0.226 -16.976 1.00 67.25 97 ARG A C 1
ATOM 717 O O . ARG A 1 97 ? -4.143 -0.809 -16.160 1.00 67.25 97 ARG A O 1
ATOM 724 N N . ALA A 1 98 ? -2.763 -0.869 -17.930 1.00 67.69 98 ALA A N 1
ATOM 725 C CA . ALA A 1 98 ? -2.813 -2.324 -18.099 1.00 67.69 98 ALA A CA 1
ATOM 726 C C . ALA A 1 98 ? -2.133 -3.096 -16.951 1.00 67.69 98 ALA A C 1
ATOM 728 O O . ALA A 1 98 ? -2.456 -4.256 -16.729 1.00 67.69 98 ALA A O 1
ATOM 729 N N . GLY A 1 99 ? -1.216 -2.454 -16.221 1.00 73.56 99 GLY A N 1
ATOM 730 C CA . GLY A 1 99 ? -0.528 -3.028 -15.059 1.00 73.56 99 GLY A CA 1
ATOM 731 C C . GLY A 1 99 ? -0.707 -2.191 -13.795 1.00 73.56 99 GLY A C 1
ATOM 732 O O . GLY A 1 99 ? 0.153 -2.226 -12.918 1.00 73.56 99 GLY A O 1
ATOM 733 N N . ASP A 1 100 ? -1.763 -1.381 -13.741 1.00 83.56 100 ASP A N 1
ATOM 734 C CA . ASP A 1 100 ? -2.117 -0.611 -12.556 1.00 83.56 100 ASP A CA 1
ATOM 735 C C . ASP A 1 100 ? -2.707 -1.557 -11.511 1.00 83.56 100 ASP A C 1
ATOM 737 O O . ASP A 1 100 ? -3.788 -2.101 -11.721 1.00 83.56 100 ASP A O 1
ATOM 741 N N . TYR A 1 101 ? -1.989 -1.743 -10.406 1.00 87.44 101 TYR A N 1
ATOM 742 C CA . TYR A 1 101 ? -2.447 -2.473 -9.223 1.00 87.44 101 TYR A CA 1
ATOM 743 C C . TYR A 1 101 ? -2.597 -1.560 -8.001 1.00 87.44 101 TYR A C 1
ATOM 745 O O . TYR A 1 101 ? -3.086 -2.005 -6.973 1.00 87.44 101 TYR A O 1
ATOM 753 N N . VAL A 1 102 ? -2.177 -0.295 -8.096 1.00 86.62 102 VAL A N 1
ATOM 754 C CA . VAL A 1 102 ? -2.113 0.637 -6.958 1.00 86.62 102 VAL A CA 1
ATOM 755 C C . VAL A 1 102 ? -3.313 1.580 -6.904 1.00 86.62 102 VAL A C 1
ATOM 757 O O . VAL A 1 102 ? -3.640 2.069 -5.832 1.00 86.62 102 VAL A O 1
ATOM 760 N N . ASN A 1 103 ? -3.979 1.820 -8.040 1.00 89.56 103 ASN A N 1
ATOM 761 C CA . ASN A 1 103 ? -5.156 2.682 -8.134 1.00 89.56 103 ASN A CA 1
ATOM 762 C C . ASN A 1 103 ? -6.411 1.857 -8.467 1.00 89.56 103 ASN A C 1
ATOM 764 O O . ASN A 1 103 ? -7.005 1.207 -7.606 1.00 89.56 103 ASN A O 1
ATOM 768 N N . LEU A 1 104 ? -6.816 1.833 -9.742 1.00 89.12 104 LEU A N 1
ATOM 769 C CA . LEU A 1 104 ? -8.036 1.154 -10.175 1.00 89.12 104 LEU A CA 1
ATOM 770 C C . LEU A 1 104 ? -7.891 -0.369 -10.149 1.00 89.12 104 LEU A C 1
ATOM 772 O O . LEU A 1 104 ? -8.899 -1.070 -10.115 1.00 89.12 104 LEU A O 1
ATOM 776 N N . GLY A 1 105 ? -6.664 -0.892 -10.200 1.00 90.31 105 GLY A N 1
ATOM 777 C CA . GLY A 1 105 ? -6.407 -2.323 -10.026 1.00 90.31 105 GLY A CA 1
ATOM 778 C C . GLY A 1 105 ? -6.823 -2.822 -8.651 1.00 90.31 105 GLY A C 1
ATOM 779 O O . GLY A 1 105 ? -7.659 -3.720 -8.572 1.00 90.31 105 GLY A O 1
ATOM 780 N N . LEU A 1 106 ? -6.327 -2.175 -7.592 1.00 93.00 106 LEU A N 1
ATOM 781 C CA . LEU A 1 106 ? -6.739 -2.468 -6.221 1.00 93.00 106 LEU A CA 1
ATOM 782 C C . LEU A 1 106 ? -8.246 -2.273 -6.052 1.00 93.00 106 LEU A C 1
ATOM 784 O O . LEU A 1 106 ? -8.915 -3.125 -5.472 1.00 93.00 106 LEU A O 1
ATOM 788 N N . ALA A 1 107 ? -8.794 -1.194 -6.626 1.00 92.88 107 ALA A N 1
ATOM 789 C CA . ALA A 1 107 ? -10.222 -0.925 -6.531 1.00 92.88 107 ALA A CA 1
ATOM 790 C C . ALA A 1 107 ? -11.078 -2.067 -7.106 1.00 92.88 107 ALA A C 1
ATOM 792 O O . ALA A 1 107 ? -12.065 -2.485 -6.501 1.00 92.88 107 ALA A O 1
ATOM 793 N N . ARG A 1 108 ? -10.669 -2.611 -8.261 1.00 93.12 108 ARG A N 1
ATOM 794 C CA . ARG A 1 108 ? -11.319 -3.767 -8.895 1.00 93.12 108 ARG A CA 1
ATOM 795 C C . ARG A 1 108 ? -11.123 -5.055 -8.106 1.00 93.12 108 ARG A C 1
ATOM 797 O O . ARG A 1 108 ? -12.090 -5.798 -7.987 1.00 93.12 108 ARG A O 1
ATOM 804 N N . HIS A 1 109 ? -9.915 -5.314 -7.597 1.00 94.19 109 HIS A N 1
ATOM 805 C CA . HIS A 1 109 ? -9.622 -6.493 -6.766 1.00 94.19 109 HIS A CA 1
ATOM 806 C C . HIS A 1 109 ? -10.549 -6.544 -5.548 1.00 94.19 109 HIS A C 1
ATOM 808 O O . HIS A 1 109 ? -11.197 -7.552 -5.295 1.00 94.19 109 HIS A O 1
ATOM 814 N N . ALA A 1 110 ? -10.681 -5.412 -4.862 1.00 93.12 110 ALA A N 1
ATOM 815 C CA . ALA A 1 110 ? -11.473 -5.270 -3.649 1.00 93.12 110 ALA A CA 1
ATOM 816 C C . ALA A 1 110 ? -12.980 -5.052 -3.875 1.00 93.12 110 ALA A C 1
ATOM 818 O O . ALA A 1 110 ? -13.749 -5.033 -2.916 1.00 93.12 110 ALA A O 1
ATOM 819 N N . GLY A 1 111 ? -13.413 -4.791 -5.113 1.00 93.06 111 GLY A N 1
ATOM 820 C CA . GLY A 1 111 ? -14.780 -4.344 -5.391 1.00 93.06 111 GLY A CA 1
ATOM 821 C C . GLY A 1 111 ? -15.154 -3.025 -4.696 1.00 93.06 111 GLY A C 1
ATOM 822 O O . GLY A 1 111 ? -16.327 -2.805 -4.397 1.00 93.06 111 GLY A O 1
ATOM 823 N N . MET A 1 112 ? -14.177 -2.154 -4.416 1.00 92.25 112 MET A N 1
ATOM 824 C CA . MET A 1 112 ? -14.400 -0.885 -3.713 1.00 92.25 112 MET A CA 1
ATOM 825 C C . MET A 1 112 ? -14.775 0.250 -4.683 1.00 92.25 112 MET A C 1
ATOM 827 O O . MET A 1 112 ? -14.312 0.276 -5.829 1.00 92.25 112 MET A O 1
ATOM 831 N N . PRO A 1 113 ? -15.585 1.229 -4.240 1.00 88.75 113 PRO A N 1
ATOM 832 C CA . PRO A 1 113 ? -15.760 2.472 -4.982 1.00 88.75 113 PRO A CA 1
ATOM 833 C C . PRO A 1 113 ? -14.437 3.257 -5.035 1.00 88.75 113 PRO A C 1
ATOM 835 O O . PRO A 1 113 ? -13.688 3.280 -4.062 1.00 88.75 113 PRO A O 1
ATOM 838 N N . ALA A 1 114 ? -14.170 3.925 -6.159 1.00 85.81 114 ALA A N 1
ATOM 839 C CA . ALA A 1 114 ? -13.021 4.816 -6.343 1.00 85.81 114 ALA A CA 1
ATOM 840 C C . ALA A 1 114 ? -13.505 6.232 -6.690 1.00 85.81 114 ALA A C 1
ATOM 842 O O . ALA A 1 114 ? -14.544 6.376 -7.343 1.00 85.81 114 ALA A O 1
ATOM 843 N N . VAL A 1 115 ? -12.760 7.250 -6.248 1.00 75.50 115 VAL A N 1
ATOM 844 C CA . VAL A 1 115 ? -13.069 8.683 -6.427 1.00 75.50 115 VAL A CA 1
ATOM 845 C C . VAL A 1 115 ? -11.967 9.381 -7.207 1.00 75.50 115 VAL A C 1
ATOM 847 O O . VAL A 1 115 ? -10.793 8.995 -7.016 1.00 75.50 115 VAL A O 1
#

Solvent-accessible surface area (backbone atoms only — not comparable to full-atom values): 7007 Å² total; per-residue (Å²): 143,81,75,88,72,74,63,48,62,51,70,66,52,42,51,52,26,54,74,71,72,44,84,68,55,26,55,75,33,27,72,38,78,39,92,51,70,93,76,26,30,37,35,27,46,60,18,36,88,68,51,73,48,42,87,83,62,46,69,69,56,44,49,59,54,35,53,46,42,51,51,25,47,53,53,49,59,74,77,38,99,76,81,88,85,78,62,66,83,72,87,79,48,70,92,48,54,92,75,38,47,59,43,70,34,42,29,61,74,69,71,47,92,83,134

Radius of gyration: 14.52 Å; Cα contacts (8 Å, |Δi|>4): 132; chains: 1; bounding box: 36×25×40 Å